Protein AF-A0A925LSZ4-F1 (afdb_monomer_lite)

Radius of gyration: 14.95 Å; chains: 1; bounding box: 28×27×45 Å

Sequence (84 aa):
MAEDWPWFLGPRHTGVSGEHELTLDWMEKTPPVLWKAPIGTGYSAPSVLGDRAVIHHREGNQEIVSCRNVGKGEEVWAYAYPTS

pLDDT: mean 93.15, std 5.51, range [61.38, 98.5]

Structure (mmCIF, N/CA/C/O backbone):
data_AF-A0A925LSZ4-F1
#
_entry.id   AF-A0A925LSZ4-F1
#
loop_
_atom_site.group_PDB
_atom_site.id
_atom_site.type_symbol
_atom_site.label_atom_id
_atom_site.label_alt_id
_atom_site.label_comp_id
_atom_site.label_asym_id
_atom_site.label_entity_id
_atom_site.label_seq_id
_atom_site.pdbx_PDB_ins_code
_atom_site.Cartn_x
_atom_site.Cartn_y
_atom_site.Cartn_z
_atom_site.occupancy
_atom_site.B_iso_or_equiv
_atom_site.auth_seq_id
_atom_site.auth_comp_id
_atom_site.auth_asym_id
_atom_site.auth_atom_id
_atom_site.pdbx_PDB_model_num
ATOM 1 N N . MET A 1 1 ? 2.346 -8.706 -17.072 1.00 61.38 1 MET A N 1
ATOM 2 C CA . MET A 1 1 ? 1.513 -8.546 -15.859 1.00 61.38 1 MET A CA 1
ATOM 3 C C . MET A 1 1 ? 2.472 -8.241 -14.723 1.00 61.38 1 MET A C 1
ATOM 5 O O . MET A 1 1 ? 3.573 -8.776 -14.772 1.00 61.38 1 MET A O 1
ATOM 9 N N . ALA A 1 2 ? 2.115 -7.332 -13.816 1.00 81.38 2 ALA A N 1
ATOM 10 C CA . ALA A 1 2 ? 2.977 -6.961 -12.692 1.00 81.38 2 ALA A CA 1
ATOM 11 C C . ALA A 1 2 ? 3.203 -8.159 -11.758 1.00 81.38 2 ALA A C 1
ATOM 13 O O . ALA A 1 2 ? 2.388 -9.085 -11.741 1.00 81.38 2 ALA A O 1
ATOM 14 N N . GLU A 1 3 ? 4.313 -8.151 -11.028 1.00 91.00 3 GLU A N 1
ATOM 15 C CA . GLU A 1 3 ? 4.625 -9.214 -10.074 1.00 91.00 3 GLU A CA 1
ATOM 16 C C . GLU A 1 3 ? 3.885 -8.993 -8.747 1.00 91.00 3 GLU A C 1
ATOM 18 O O . GLU A 1 3 ? 3.786 -7.868 -8.256 1.00 91.00 3 GLU A O 1
ATOM 23 N N . ASP A 1 4 ? 3.384 -10.072 -8.142 1.00 94.88 4 ASP A N 1
ATOM 24 C CA . ASP A 1 4 ? 2.776 -9.997 -6.816 1.00 94.88 4 ASP A CA 1
ATOM 25 C C . ASP A 1 4 ? 3.819 -9.636 -5.748 1.00 94.88 4 ASP A C 1
ATOM 27 O O . ASP A 1 4 ? 4.932 -10.169 -5.714 1.00 94.88 4 ASP A O 1
ATOM 31 N N . TRP A 1 5 ? 3.422 -8.772 -4.812 1.00 96.06 5 TRP A N 1
ATOM 32 C CA . TRP A 1 5 ? 4.267 -8.256 -3.735 1.00 96.06 5 TRP A CA 1
ATOM 33 C C . TRP A 1 5 ? 3.672 -8.529 -2.340 1.00 96.06 5 TRP A C 1
ATOM 35 O O . TRP A 1 5 ? 3.377 -7.593 -1.592 1.00 96.06 5 TRP A O 1
ATOM 45 N N . PRO A 1 6 ? 3.448 -9.799 -1.952 1.00 94.12 6 PRO A N 1
ATOM 46 C CA . PRO A 1 6 ? 2.745 -10.111 -0.706 1.00 94.12 6 PRO A CA 1
ATOM 47 C C . PRO A 1 6 ? 3.614 -9.921 0.548 1.00 94.12 6 PRO A C 1
ATOM 49 O O . PRO A 1 6 ? 3.079 -9.684 1.632 1.00 94.12 6 PRO A O 1
ATOM 52 N N . TRP A 1 7 ? 4.942 -9.995 0.412 1.00 91.62 7 TRP A N 1
ATOM 53 C CA . TRP A 1 7 ? 5.897 -9.982 1.525 1.00 91.62 7 TRP A CA 1
ATOM 54 C C . TRP A 1 7 ? 6.683 -8.671 1.611 1.00 91.62 7 TRP A C 1
ATOM 56 O O . TRP A 1 7 ? 6.877 -7.970 0.613 1.00 91.62 7 TRP A O 1
ATOM 66 N N . PHE A 1 8 ? 7.212 -8.373 2.803 1.00 91.12 8 PHE A N 1
ATOM 67 C CA . PHE A 1 8 ? 8.178 -7.289 2.973 1.00 91.12 8 PHE A CA 1
ATOM 68 C C . PHE A 1 8 ? 9.389 -7.524 2.061 1.00 91.12 8 PHE A C 1
ATOM 70 O O . PHE A 1 8 ? 9.930 -8.626 2.017 1.00 91.12 8 PHE A O 1
ATOM 77 N N . LEU A 1 9 ? 9.798 -6.485 1.324 1.00 93.31 9 LEU A N 1
ATOM 78 C CA . LEU A 1 9 ? 10.846 -6.551 0.294 1.00 93.31 9 LEU A CA 1
ATOM 79 C C . LEU A 1 9 ? 10.521 -7.464 -0.911 1.00 93.31 9 LEU A C 1
ATOM 81 O O . LEU A 1 9 ? 11.405 -7.766 -1.715 1.00 93.31 9 LEU A O 1
ATOM 85 N N . GLY A 1 10 ? 9.257 -7.843 -1.091 1.00 93.56 10 GLY A N 1
ATOM 86 C CA . GLY A 1 10 ? 8.770 -8.518 -2.293 1.00 93.56 10 GLY A CA 1
ATOM 87 C C . GLY A 1 10 ? 9.013 -10.018 -2.306 1.00 93.56 10 GLY A C 1
ATOM 88 O O . GLY A 1 10 ? 9.545 -10.565 -1.346 1.00 93.56 10 GLY A O 1
ATOM 89 N N . PRO A 1 11 ? 8.649 -10.712 -3.394 1.00 93.50 11 PRO A N 1
ATOM 90 C CA . PRO A 1 11 ? 8.666 -12.178 -3.468 1.00 93.50 11 PRO A CA 1
ATOM 91 C C . PRO A 1 11 ? 10.067 -12.788 -3.342 1.00 93.50 11 PRO A C 1
ATOM 93 O O . PRO A 1 11 ? 10.208 -13.954 -2.988 1.00 93.50 11 PRO A O 1
ATOM 96 N N . ARG A 1 12 ? 11.108 -11.990 -3.602 1.00 94.75 12 ARG A N 1
ATOM 97 C CA . ARG A 1 12 ? 12.521 -12.372 -3.456 1.00 94.75 12 ARG A CA 1
ATOM 98 C C . ARG A 1 12 ? 13.190 -11.797 -2.206 1.00 94.75 12 ARG A C 1
ATOM 100 O O . ARG A 1 12 ? 14.368 -12.055 -1.994 1.00 94.75 12 ARG A O 1
ATOM 107 N N . HIS A 1 13 ? 12.475 -11.003 -1.408 1.00 94.25 13 HIS A N 1
ATOM 108 C CA . HIS A 1 13 ? 12.983 -10.342 -0.200 1.00 94.25 13 HIS A CA 1
ATOM 109 C C . HIS A 1 13 ? 14.171 -9.387 -0.460 1.00 94.25 13 HIS A C 1
ATOM 111 O O . HIS A 1 13 ? 14.995 -9.148 0.421 1.00 94.2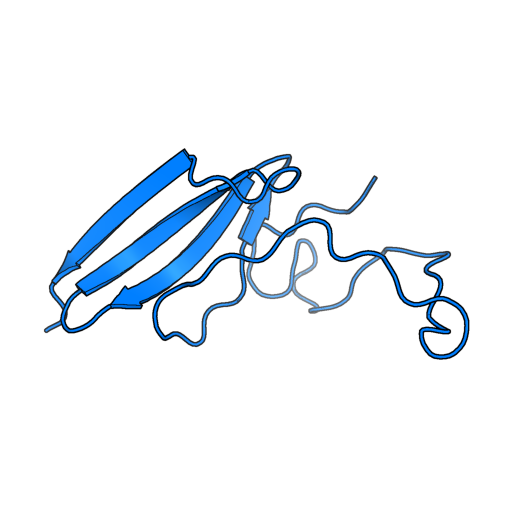5 13 HIS A O 1
ATOM 117 N N . THR A 1 14 ? 14.275 -8.831 -1.671 1.00 95.69 14 THR A N 1
ATOM 118 C CA . THR A 1 14 ? 15.376 -7.935 -2.076 1.00 95.69 14 THR A CA 1
ATOM 119 C C . THR A 1 14 ? 14.969 -6.469 -2.192 1.00 95.69 14 THR A C 1
ATOM 121 O O . THR A 1 14 ? 15.834 -5.607 -2.303 1.00 95.69 14 THR A O 1
ATOM 124 N N . GLY A 1 15 ? 13.669 -6.167 -2.204 1.00 93.62 15 GLY A N 1
ATOM 125 C CA . GLY A 1 15 ? 13.146 -4.825 -2.465 1.00 93.62 15 GLY A CA 1
ATOM 126 C C . GLY A 1 15 ? 13.259 -4.403 -3.933 1.00 93.62 15 GLY A C 1
ATOM 127 O O . GLY A 1 15 ? 13.102 -3.225 -4.234 1.00 93.62 15 GLY A O 1
ATOM 128 N N . VAL A 1 16 ? 13.542 -5.342 -4.843 1.00 93.38 16 VAL A N 1
ATOM 129 C CA . VAL A 1 16 ? 13.786 -5.065 -6.265 1.00 93.38 16 VAL A CA 1
ATOM 130 C C . VAL A 1 16 ? 12.702 -5.696 -7.129 1.00 93.38 16 VAL A C 1
ATOM 132 O O . VAL A 1 16 ? 12.441 -6.901 -7.028 1.00 93.38 16 VAL A O 1
ATOM 135 N N . SER A 1 17 ? 12.103 -4.882 -8.002 1.00 91.38 17 SER A N 1
ATOM 136 C CA . SER A 1 17 ? 11.122 -5.351 -8.982 1.00 91.38 17 SER A CA 1
ATOM 137 C C . SER A 1 17 ? 11.821 -6.038 -10.152 1.00 91.38 17 SER A C 1
ATOM 139 O O . SER A 1 17 ? 12.891 -5.607 -10.580 1.00 91.38 17 SER A O 1
ATOM 141 N N . GLY A 1 18 ? 11.214 -7.115 -10.654 1.00 91.00 18 GLY A N 1
ATOM 142 C CA . GLY A 1 18 ? 11.626 -7.784 -11.889 1.00 91.00 18 GLY A CA 1
ATOM 143 C C . GLY A 1 18 ? 10.970 -7.203 -13.146 1.00 91.00 18 GLY A C 1
ATOM 144 O O . GLY A 1 18 ? 11.126 -7.764 -14.225 1.00 91.00 18 GLY A O 1
ATOM 145 N N . GLU A 1 19 ? 10.191 -6.127 -13.025 1.00 90.12 19 GLU A N 1
ATOM 146 C CA . GLU A 1 19 ? 9.533 -5.498 -14.167 1.00 90.12 19 GLU A CA 1
ATOM 147 C C . GLU A 1 19 ? 10.545 -4.780 -15.065 1.00 90.12 19 GLU A C 1
ATOM 149 O O . GLU A 1 19 ? 11.428 -4.048 -14.614 1.00 90.12 19 GLU A O 1
ATOM 154 N N . HIS A 1 20 ? 10.381 -4.977 -16.367 1.00 88.44 20 HIS A N 1
ATOM 155 C CA . HIS A 1 20 ? 11.206 -4.373 -17.404 1.00 88.44 20 HIS A CA 1
ATOM 156 C C . HIS A 1 20 ? 10.335 -3.535 -18.344 1.00 88.44 20 HIS A C 1
ATOM 158 O O . HIS A 1 20 ? 9.109 -3.559 -18.255 1.00 88.44 20 HIS A O 1
ATOM 164 N N . GLU A 1 21 ? 10.978 -2.778 -19.237 1.00 87.00 21 GLU A N 1
ATOM 165 C CA . GLU A 1 21 ? 10.299 -1.981 -20.276 1.00 87.00 21 GLU A CA 1
ATOM 166 C C . GLU A 1 21 ? 9.355 -0.893 -19.722 1.00 87.00 21 GLU A C 1
ATOM 168 O O . GLU A 1 21 ? 8.441 -0.419 -20.397 1.00 87.00 21 GLU A O 1
ATOM 173 N N . LEU A 1 22 ? 9.603 -0.449 -18.487 1.00 85.81 22 LEU A N 1
ATOM 174 C CA . LEU A 1 22 ? 8.896 0.672 -17.878 1.00 85.81 22 LEU A CA 1
ATOM 175 C C . LEU A 1 22 ? 9.322 1.988 -18.541 1.00 85.81 22 LEU A C 1
ATOM 177 O O . LEU A 1 22 ? 10.510 2.266 -18.712 1.00 85.81 22 LEU A O 1
ATOM 181 N N . THR A 1 23 ? 8.350 2.838 -18.875 1.00 85.19 23 THR A N 1
ATOM 182 C CA . THR A 1 23 ? 8.642 4.218 -19.280 1.00 85.19 23 THR A CA 1
ATOM 183 C C . THR A 1 23 ? 9.014 5.017 -18.035 1.00 85.19 23 THR A C 1
ATOM 185 O O . THR A 1 23 ? 8.161 5.309 -17.198 1.00 85.19 23 THR A O 1
ATOM 188 N N . LEU A 1 24 ? 10.302 5.337 -17.905 1.00 84.62 24 LEU A N 1
ATOM 189 C CA . LEU A 1 24 ? 10.852 6.095 -16.775 1.00 84.62 24 LEU A CA 1
ATOM 190 C C . LEU A 1 24 ? 11.032 7.591 -17.084 1.00 84.62 24 LEU A C 1
ATOM 192 O O . LEU A 1 24 ? 11.368 8.362 -16.190 1.00 84.62 24 LEU A O 1
ATOM 196 N N . ASP A 1 25 ? 10.775 8.017 -18.325 1.00 87.31 25 ASP A N 1
ATOM 197 C CA . ASP A 1 25 ? 10.737 9.436 -18.690 1.00 87.31 25 ASP A CA 1
ATOM 198 C C . ASP A 1 25 ? 9.378 10.046 -18.335 1.00 87.31 25 ASP A C 1
ATOM 200 O O . ASP A 1 25 ? 8.457 10.146 -19.150 1.00 87.31 25 ASP A O 1
ATOM 204 N N . TRP A 1 26 ? 9.241 10.421 -17.067 1.00 89.50 26 TRP A N 1
ATOM 205 C CA . TRP A 1 26 ? 8.015 11.027 -16.554 1.00 89.50 26 TRP A CA 1
ATOM 206 C C . TRP A 1 26 ? 7.924 12.529 -16.837 1.00 89.50 26 TRP A C 1
ATOM 208 O O . TRP A 1 26 ? 6.872 13.112 -16.572 1.00 89.50 26 TRP A O 1
ATOM 218 N N . MET A 1 27 ? 8.984 13.139 -17.386 1.00 86.56 27 MET A N 1
ATOM 219 C CA . MET A 1 27 ? 8.990 14.546 -17.795 1.00 86.56 27 MET A CA 1
ATOM 220 C C . MET A 1 27 ? 8.190 14.727 -19.084 1.00 86.56 27 MET A C 1
ATOM 222 O O . MET A 1 27 ? 7.377 15.644 -19.174 1.00 86.56 27 MET A O 1
ATOM 226 N N . GLU A 1 28 ? 8.377 13.831 -20.056 1.00 86.25 28 GLU A N 1
ATOM 227 C CA . GLU A 1 28 ? 7.637 13.871 -21.322 1.00 86.25 28 GLU A CA 1
ATOM 228 C C . GLU A 1 28 ? 6.371 13.004 -21.306 1.00 86.25 28 GLU A C 1
ATOM 230 O O . GLU A 1 28 ? 5.385 13.324 -21.975 1.00 86.25 28 GLU A O 1
ATOM 235 N N . LYS A 1 29 ? 6.376 11.894 -20.553 1.00 86.56 29 LYS A N 1
ATOM 236 C CA . LYS A 1 29 ? 5.286 10.905 -20.529 1.00 86.56 29 LYS A CA 1
ATOM 237 C C . LYS A 1 29 ? 4.934 10.500 -19.104 1.00 86.56 29 LYS A C 1
ATOM 239 O O . LYS A 1 29 ? 5.188 9.378 -18.667 1.00 86.56 29 LYS A O 1
ATOM 244 N N . THR A 1 30 ? 4.317 11.422 -18.373 1.00 89.44 30 THR A N 1
ATOM 245 C CA . THR A 1 30 ? 3.806 11.137 -17.029 1.00 89.44 30 THR A CA 1
ATOM 246 C C . THR A 1 30 ? 2.739 10.031 -17.087 1.00 89.44 30 THR A C 1
ATOM 248 O O . THR A 1 30 ? 1.769 10.165 -17.842 1.00 89.44 30 THR A O 1
ATOM 251 N N . PRO A 1 31 ? 2.866 8.947 -16.299 1.00 89.69 31 PRO A N 1
ATOM 252 C CA . PRO A 1 31 ? 1.838 7.917 -16.244 1.00 89.69 31 PRO A CA 1
ATOM 253 C C . PRO A 1 31 ? 0.531 8.492 -15.675 1.00 89.69 31 PRO A C 1
ATOM 255 O O . PRO A 1 31 ? 0.564 9.291 -14.732 1.00 89.69 31 PRO A O 1
ATOM 258 N N . PRO A 1 32 ? -0.637 8.096 -16.213 1.00 91.31 32 PRO A N 1
ATOM 259 C CA . PRO A 1 32 ? -1.907 8.539 -15.668 1.00 91.31 32 PRO A CA 1
ATOM 260 C C . PRO A 1 32 ? -2.087 7.986 -14.253 1.00 91.31 32 PRO A C 1
ATOM 262 O O . PRO A 1 32 ? -1.830 6.814 -13.975 1.00 91.31 32 PRO A O 1
ATOM 265 N N . VAL A 1 33 ? -2.586 8.830 -13.357 1.00 93.50 33 VAL A N 1
ATOM 266 C CA . VAL A 1 33 ? -3.034 8.386 -12.037 1.00 93.50 33 VAL A CA 1
ATOM 267 C C . VAL A 1 33 ? -4.344 7.624 -12.220 1.00 93.50 33 VAL A C 1
ATOM 269 O O . VAL A 1 33 ? -5.347 8.226 -12.595 1.00 93.50 33 VAL A O 1
ATOM 272 N N . LEU A 1 34 ? -4.346 6.319 -11.939 1.00 94.69 34 LEU A N 1
ATOM 273 C CA . LEU A 1 34 ? -5.565 5.506 -12.020 1.00 94.69 34 LEU A CA 1
ATOM 274 C C . LEU A 1 34 ? -6.545 5.833 -10.888 1.00 94.69 34 LEU A C 1
ATOM 276 O O . LEU A 1 34 ? -7.742 5.961 -11.125 1.00 94.69 34 LEU A O 1
ATOM 280 N N . TRP A 1 35 ? -6.039 5.999 -9.666 1.00 96.62 35 TRP A N 1
ATOM 281 C CA . TRP A 1 35 ? -6.828 6.390 -8.501 1.00 96.62 35 TRP A CA 1
ATOM 282 C C . TRP A 1 35 ? -5.927 6.926 -7.383 1.00 96.62 35 TRP A C 1
ATOM 284 O O . TRP A 1 35 ? -4.717 6.697 -7.358 1.00 96.62 35 TRP A O 1
ATOM 294 N N . LYS A 1 36 ? -6.538 7.660 -6.450 1.00 95.88 36 LYS A N 1
ATOM 295 C CA . LYS A 1 36 ? -5.952 8.083 -5.173 1.00 95.88 36 LYS A CA 1
ATOM 296 C C . LYS A 1 36 ? -7.012 7.919 -4.096 1.00 95.88 36 LYS A C 1
ATOM 298 O O . LYS A 1 36 ? -8.172 8.238 -4.337 1.00 95.88 36 LYS A O 1
ATOM 303 N N . ALA A 1 37 ? -6.607 7.460 -2.921 1.00 93.56 37 ALA A N 1
ATOM 304 C CA . ALA A 1 37 ? -7.491 7.329 -1.773 1.00 93.56 37 ALA A CA 1
ATOM 305 C C . ALA A 1 37 ? -6.848 8.005 -0.555 1.00 93.56 37 ALA A C 1
ATOM 307 O O . ALA A 1 37 ? -5.650 7.809 -0.334 1.00 93.56 37 ALA A O 1
ATOM 308 N N . PRO A 1 38 ? -7.603 8.798 0.227 1.00 93.44 38 PRO 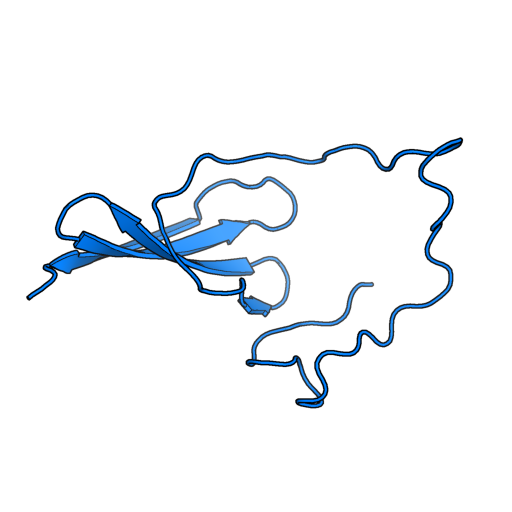A N 1
ATOM 309 C CA . PRO A 1 38 ? -7.139 9.209 1.543 1.00 93.44 38 PRO A CA 1
ATOM 310 C C . PRO A 1 38 ? -7.016 7.969 2.437 1.00 93.44 38 PRO A C 1
ATOM 312 O O . PRO A 1 38 ? -7.878 7.090 2.408 1.00 93.44 38 PRO A O 1
ATOM 315 N N . ILE A 1 39 ? -5.938 7.906 3.212 1.00 92.75 39 ILE A N 1
ATOM 316 C CA . ILE A 1 39 ? -5.709 6.889 4.241 1.00 92.75 39 ILE A CA 1
ATOM 317 C C . ILE A 1 39 ? -5.228 7.573 5.522 1.00 92.75 39 ILE A C 1
ATOM 319 O O . ILE A 1 39 ? -4.796 8.729 5.485 1.00 92.75 39 ILE A O 1
ATOM 323 N N . GLY A 1 40 ? -5.288 6.848 6.639 1.00 94.00 40 GLY A N 1
ATOM 324 C CA . GLY A 1 40 ? -4.698 7.272 7.904 1.00 94.00 40 GLY A CA 1
ATOM 325 C C . GLY A 1 40 ? -3.171 7.423 7.858 1.00 94.00 40 GLY A C 1
ATOM 326 O O . GLY A 1 40 ? -2.522 7.295 6.820 1.00 94.00 40 GLY A O 1
ATOM 327 N N . THR A 1 41 ? -2.568 7.684 9.012 1.00 95.62 41 THR A N 1
ATOM 328 C CA . THR A 1 41 ? -1.111 7.803 9.141 1.00 95.62 41 THR A CA 1
ATOM 329 C C . THR A 1 41 ? -0.458 6.428 9.256 1.00 95.62 41 THR A C 1
ATOM 331 O O . THR A 1 41 ? -1.047 5.488 9.775 1.00 95.62 41 THR A O 1
ATOM 334 N N . GLY A 1 42 ? 0.773 6.265 8.779 1.00 92.00 42 GLY A N 1
ATOM 335 C CA . GLY A 1 42 ? 1.465 4.984 8.898 1.00 92.00 42 GLY A CA 1
ATOM 336 C C . GLY A 1 42 ? 2.805 4.959 8.182 1.00 92.00 42 GLY A C 1
ATOM 337 O O . GLY A 1 42 ? 3.130 5.856 7.408 1.00 92.00 42 GLY A O 1
ATOM 338 N N . TYR A 1 43 ? 3.573 3.905 8.451 1.00 89.06 43 TYR A N 1
ATOM 339 C CA . TYR A 1 43 ? 4.885 3.648 7.845 1.00 89.06 43 TYR A CA 1
ATOM 340 C C . TYR A 1 43 ? 4.911 2.335 7.050 1.00 89.06 43 TYR A C 1
ATOM 342 O O . TYR A 1 43 ? 5.976 1.896 6.619 1.00 89.06 43 TYR A O 1
ATOM 350 N N . SER A 1 44 ?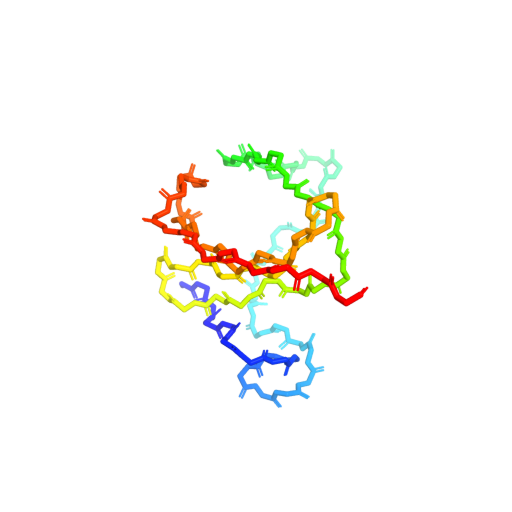 3.760 1.669 6.900 1.00 88.44 44 SER A N 1
ATOM 351 C CA . SER A 1 44 ? 3.689 0.384 6.210 1.00 88.44 44 SER A CA 1
ATOM 352 C C . SER A 1 44 ? 3.748 0.571 4.694 1.00 88.44 44 SER A C 1
ATOM 354 O O . SER A 1 44 ? 3.179 1.512 4.137 1.00 88.44 44 SER A O 1
ATOM 356 N N . ALA A 1 45 ? 4.444 -0.346 4.025 1.00 91.44 45 ALA A N 1
ATOM 357 C CA . ALA A 1 45 ? 4.296 -0.527 2.590 1.00 91.44 45 ALA A CA 1
ATOM 358 C C . ALA A 1 45 ? 3.041 -1.378 2.313 1.00 91.44 45 ALA A C 1
ATOM 360 O O . ALA A 1 45 ? 2.723 -2.255 3.122 1.00 91.44 45 ALA A O 1
ATOM 361 N N . PRO A 1 46 ? 2.338 -1.162 1.187 1.00 93.81 46 PRO A N 1
ATOM 362 C CA . PRO A 1 46 ? 1.250 -2.041 0.775 1.00 93.81 46 PRO A CA 1
ATOM 363 C C . PRO A 1 46 ? 1.769 -3.448 0.443 1.00 93.81 46 PRO A C 1
ATOM 365 O O . PRO A 1 46 ? 2.808 -3.590 -0.202 1.00 93.81 46 PRO A O 1
ATOM 368 N N . SER A 1 47 ? 1.001 -4.475 0.808 1.00 96.44 47 SER A N 1
ATOM 369 C CA . SER A 1 47 ? 1.163 -5.846 0.304 1.00 96.44 47 SER A CA 1
ATOM 370 C C . SER A 1 47 ? 0.165 -6.095 -0.821 1.00 96.44 47 SER A C 1
ATOM 372 O O . SER A 1 47 ? -1.030 -5.853 -0.642 1.00 96.44 47 SER A O 1
ATOM 374 N N . VAL A 1 48 ? 0.625 -6.595 -1.968 1.00 96.62 48 VAL A N 1
ATOM 375 C CA . VAL A 1 48 ? -0.217 -6.802 -3.159 1.00 96.62 48 VAL A CA 1
ATOM 376 C C . VAL A 1 48 ? -0.225 -8.270 -3.571 1.00 96.62 48 VAL A C 1
ATOM 378 O O . VAL A 1 48 ? 0.832 -8.884 -3.690 1.00 96.62 48 VAL A O 1
ATOM 381 N N . LEU A 1 49 ? -1.415 -8.827 -3.795 1.00 96.06 49 LEU A N 1
ATOM 382 C CA . LEU A 1 49 ? -1.608 -10.171 -4.340 1.00 96.06 49 LEU A CA 1
ATOM 383 C C . LEU A 1 49 ? -2.823 -10.165 -5.274 1.00 96.06 49 LEU A C 1
ATOM 385 O O . LEU A 1 49 ? -3.955 -9.941 -4.830 1.00 96.06 49 LEU A O 1
ATOM 389 N N . GLY A 1 50 ? -2.597 -10.401 -6.564 1.00 95.25 50 GLY A N 1
ATOM 390 C CA . GLY A 1 50 ? -3.630 -10.336 -7.590 1.00 95.25 50 GLY A CA 1
ATOM 391 C C . GLY A 1 50 ? -4.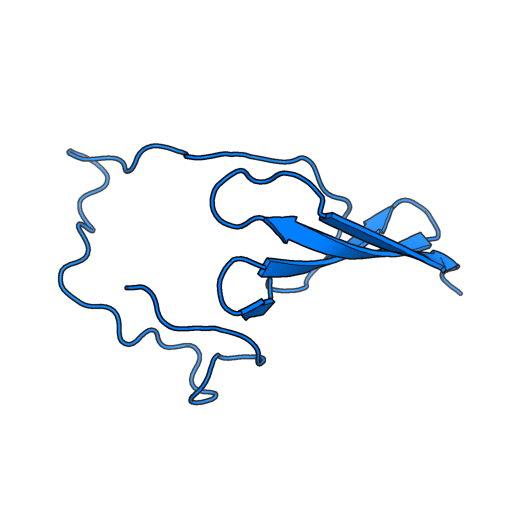281 -8.953 -7.658 1.00 95.25 50 GLY A C 1
ATOM 392 O O . GLY A 1 50 ? -3.630 -7.950 -7.936 1.00 95.25 50 GLY A O 1
ATOM 393 N N . ASP A 1 51 ? -5.590 -8.887 -7.406 1.00 96.38 51 ASP A N 1
ATOM 394 C CA . ASP A 1 51 ? -6.369 -7.644 -7.446 1.00 96.38 51 ASP A CA 1
ATOM 395 C C . ASP A 1 51 ? -6.560 -6.992 -6.064 1.00 96.38 51 ASP A C 1
ATOM 397 O O . ASP A 1 51 ? -7.401 -6.099 -5.914 1.00 96.38 51 ASP A O 1
ATOM 401 N N . ARG A 1 52 ? -5.803 -7.428 -5.048 1.00 97.56 52 ARG A N 1
ATOM 402 C CA . ARG A 1 52 ? -5.904 -6.963 -3.657 1.00 97.56 52 ARG A CA 1
ATOM 403 C C . ARG A 1 52 ? -4.632 -6.248 -3.217 1.00 97.56 52 ARG A C 1
ATOM 405 O O . ARG A 1 52 ? -3.544 -6.800 -3.332 1.00 97.56 52 ARG A O 1
ATOM 412 N N . ALA A 1 53 ? -4.790 -5.051 -2.659 1.00 96.88 53 ALA A N 1
ATOM 413 C CA . ALA A 1 53 ? -3.746 -4.311 -1.956 1.00 96.88 53 ALA A CA 1
ATOM 414 C C . ALA A 1 53 ? -4.143 -4.141 -0.488 1.00 96.88 53 ALA A C 1
ATOM 416 O O . ALA A 1 53 ? -5.170 -3.527 -0.205 1.00 96.88 53 ALA A O 1
ATOM 417 N N . VAL A 1 54 ? -3.340 -4.670 0.433 1.00 97.31 54 VAL A N 1
ATOM 418 C CA . VAL A 1 54 ? -3.556 -4.588 1.883 1.00 97.31 54 VAL A CA 1
ATOM 419 C C . VAL A 1 54 ? -2.588 -3.580 2.488 1.00 97.31 54 VAL A C 1
ATOM 421 O O . VAL A 1 54 ? -1.397 -3.606 2.184 1.00 97.31 54 VAL A O 1
ATOM 424 N N . ILE A 1 55 ? -3.094 -2.687 3.336 1.00 96.50 55 ILE A N 1
ATOM 425 C CA . ILE A 1 55 ? -2.333 -1.601 3.964 1.00 96.50 55 ILE A CA 1
ATOM 426 C C . ILE A 1 55 ? -2.651 -1.575 5.456 1.00 96.50 55 ILE A C 1
ATOM 428 O O . ILE A 1 55 ? -3.807 -1.714 5.852 1.00 96.50 55 ILE A O 1
ATOM 432 N N . HIS A 1 56 ? -1.626 -1.354 6.278 1.00 96.94 56 HIS A N 1
ATOM 433 C CA . HIS A 1 56 ? -1.786 -1.067 7.700 1.00 96.94 56 HIS A CA 1
ATOM 434 C C . HIS A 1 56 ? -1.580 0.430 7.965 1.00 96.94 56 HIS A C 1
ATOM 436 O O . HIS A 1 56 ? -0.513 0.979 7.674 1.00 96.94 56 HIS A O 1
ATOM 442 N N . HIS A 1 57 ? -2.582 1.098 8.516 1.00 96.81 57 HIS A N 1
ATOM 443 C CA . HIS A 1 57 ? -2.549 2.523 8.832 1.00 96.81 57 HIS A CA 1
ATOM 444 C C . HIS A 1 57 ? -3.280 2.797 10.143 1.00 96.81 57 HIS A C 1
ATOM 446 O O . HIS A 1 57 ? -3.956 1.934 10.683 1.00 96.81 57 HIS A O 1
ATOM 452 N N . ARG A 1 58 ? -3.170 4.022 10.643 1.00 96.88 58 ARG A N 1
ATOM 453 C CA . ARG A 1 58 ? -3.739 4.458 11.908 1.00 96.88 58 ARG A CA 1
ATOM 454 C C . ARG A 1 58 ? -4.627 5.673 11.709 1.00 96.88 58 ARG A C 1
ATOM 456 O O . ARG A 1 58 ? -4.258 6.622 11.019 1.00 96.88 58 ARG A O 1
ATOM 463 N N . GLU A 1 59 ? -5.772 5.680 12.372 1.00 96.44 59 GLU A N 1
ATOM 464 C CA . GLU A 1 59 ? -6.647 6.846 12.469 1.00 96.44 59 GLU A CA 1
ATOM 465 C C . GLU A 1 59 ? -6.964 7.113 13.942 1.00 96.44 59 GLU A C 1
ATOM 467 O O . GLU A 1 59 ? -7.582 6.302 14.629 1.00 96.44 59 GLU A O 1
ATOM 472 N N . GLY A 1 60 ? -6.480 8.243 14.467 1.00 95.25 60 GLY A N 1
ATOM 473 C CA . GLY A 1 60 ? -6.616 8.571 15.888 1.00 95.25 60 GLY A CA 1
ATOM 474 C C . GLY A 1 60 ? -6.004 7.497 16.795 1.00 95.25 60 GLY A C 1
ATOM 475 O O . GLY A 1 60 ? -4.790 7.292 16.787 1.00 95.25 60 GLY A O 1
ATOM 476 N N . ASN A 1 61 ? -6.849 6.816 17.574 1.00 96.19 61 ASN A N 1
ATOM 477 C CA . ASN A 1 61 ? -6.466 5.736 18.494 1.00 96.19 61 ASN A CA 1
ATOM 478 C C . ASN A 1 61 ? -6.847 4.345 17.964 1.00 96.19 61 ASN A C 1
ATOM 480 O O . ASN A 1 61 ? -7.120 3.440 18.752 1.00 96.19 61 ASN A O 1
ATOM 484 N N . GLN A 1 62 ? -6.919 4.177 16.642 1.00 97.56 62 GLN A N 1
ATOM 485 C CA . GLN A 1 62 ? -7.204 2.892 16.011 1.00 97.56 62 GLN A CA 1
ATOM 486 C C . GLN A 1 62 ? -6.126 2.537 14.994 1.00 97.56 62 GLN A C 1
ATOM 488 O O . GLN A 1 62 ? -5.858 3.318 14.084 1.00 97.56 62 GLN A O 1
ATOM 493 N N . GLU A 1 63 ? -5.550 1.349 15.138 1.00 97.44 63 GLU A N 1
ATOM 494 C CA . GLU A 1 63 ? -4.804 0.688 14.072 1.00 97.44 63 GLU A CA 1
ATOM 495 C C . GLU A 1 63 ? -5.807 -0.012 13.146 1.00 97.44 63 GLU A C 1
ATOM 497 O O . GLU A 1 63 ? -6.781 -0.620 13.598 1.00 97.44 63 GLU A O 1
ATOM 502 N N . ILE A 1 64 ? -5.590 0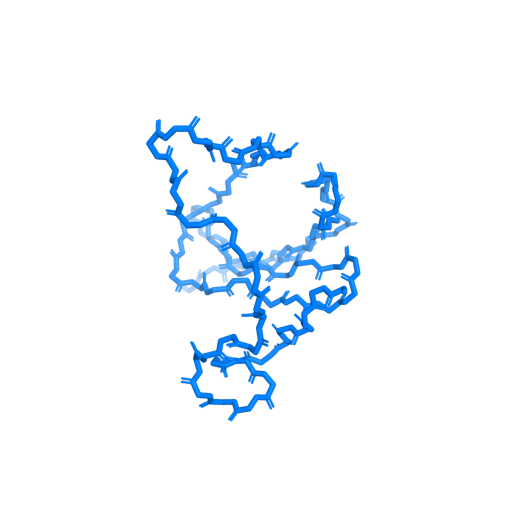.099 11.841 1.00 98.00 64 ILE A N 1
ATOM 503 C CA . ILE A 1 64 ? -6.500 -0.343 10.788 1.00 98.00 64 ILE A CA 1
ATOM 504 C C . ILE A 1 64 ? -5.701 -1.144 9.765 1.00 98.00 64 ILE A C 1
ATOM 506 O O . ILE A 1 64 ? -4.729 -0.658 9.190 1.00 98.00 64 ILE A O 1
ATOM 510 N N . VAL A 1 65 ? -6.146 -2.367 9.494 1.00 97.88 65 VAL A N 1
ATOM 511 C CA . VAL A 1 65 ? -5.735 -3.136 8.317 1.00 97.88 65 VAL A CA 1
ATOM 512 C C . VAL A 1 65 ? -6.863 -3.034 7.302 1.00 97.88 65 VAL A C 1
ATOM 514 O O . VAL A 1 65 ? -7.964 -3.521 7.556 1.00 97.88 65 VAL A O 1
ATOM 517 N N . SER A 1 66 ? -6.612 -2.399 6.163 1.00 97.62 66 SER A N 1
ATOM 518 C CA . SER A 1 66 ? -7.594 -2.239 5.090 1.00 97.62 66 SER A CA 1
ATOM 519 C C . SER A 1 66 ? -7.122 -2.901 3.804 1.00 97.62 66 SER A C 1
ATOM 521 O O . SER A 1 66 ? -5.926 -3.017 3.541 1.00 97.62 66 SER A O 1
ATOM 523 N N . CYS A 1 67 ? -8.073 -3.360 2.997 1.00 98.12 67 CYS A N 1
ATOM 524 C CA . CYS A 1 67 ? -7.827 -3.956 1.695 1.00 98.12 67 CYS A CA 1
ATOM 525 C C . CYS A 1 67 ? -8.572 -3.191 0.616 1.00 98.12 67 CYS A C 1
ATOM 527 O O . CYS A 1 67 ? -9.763 -2.917 0.746 1.00 98.12 67 CYS A O 1
ATOM 529 N N . ARG A 1 68 ? -7.889 -2.915 -0.492 1.00 97.75 68 ARG A N 1
ATOM 530 C CA . ARG A 1 68 ? -8.428 -2.208 -1.653 1.00 97.75 68 ARG A CA 1
ATOM 531 C C . ARG A 1 68 ? -8.283 -3.024 -2.926 1.00 97.75 68 ARG A C 1
ATOM 533 O O . ARG A 1 68 ? -7.387 -3.859 -3.044 1.00 97.75 68 ARG A O 1
ATOM 540 N N . ASN A 1 69 ? -9.159 -2.769 -3.890 1.00 97.50 69 ASN A N 1
ATOM 541 C CA . ASN A 1 69 ? -9.007 -3.288 -5.241 1.00 97.50 69 ASN A CA 1
ATOM 542 C C . ASN A 1 69 ? -7.903 -2.512 -5.981 1.00 97.50 69 ASN A C 1
ATOM 544 O O . ASN A 1 69 ? -7.983 -1.290 -6.082 1.00 97.50 69 ASN A O 1
ATOM 548 N N . VAL A 1 70 ? -6.907 -3.201 -6.543 1.00 95.69 70 VAL A N 1
ATOM 549 C CA . VAL A 1 70 ? -5.752 -2.556 -7.209 1.00 95.69 70 VAL A CA 1
ATOM 550 C C . VAL A 1 70 ? -6.152 -1.769 -8.463 1.00 95.69 70 VAL A C 1
ATOM 552 O O . VAL A 1 70 ? -5.549 -0.743 -8.763 1.00 95.69 70 VAL A O 1
ATOM 555 N N . GLY A 1 71 ? -7.172 -2.213 -9.201 1.00 94.81 71 GLY A N 1
ATOM 556 C CA . GLY A 1 71 ? -7.594 -1.559 -10.441 1.00 94.81 71 GLY A CA 1
ATOM 557 C C . GLY A 1 71 ? -8.406 -0.282 -10.217 1.00 94.81 71 GLY A C 1
ATOM 558 O O . GLY A 1 71 ? -8.295 0.656 -11.002 1.00 94.81 71 GLY A O 1
ATOM 559 N N . LYS A 1 72 ? -9.214 -0.239 -9.150 1.00 95.25 72 LYS A N 1
ATOM 560 C CA . LYS A 1 72 ? -10.172 0.853 -8.897 1.00 95.25 72 LYS A CA 1
ATOM 561 C C . LYS A 1 72 ? -9.866 1.712 -7.668 1.00 95.25 72 LYS A C 1
ATOM 563 O O . LYS A 1 72 ? -10.391 2.813 -7.558 1.00 95.25 72 LYS A O 1
ATOM 568 N N . GLY A 1 73 ? -9.078 1.207 -6.723 1.00 95.62 73 GLY A N 1
ATOM 569 C CA . GLY A 1 73 ? -8.802 1.869 -5.443 1.00 95.62 73 GLY A CA 1
ATOM 570 C C . GLY A 1 73 ? -9.933 1.783 -4.413 1.00 95.62 73 GLY A C 1
ATOM 571 O O . GLY A 1 73 ? -9.795 2.308 -3.307 1.00 95.62 73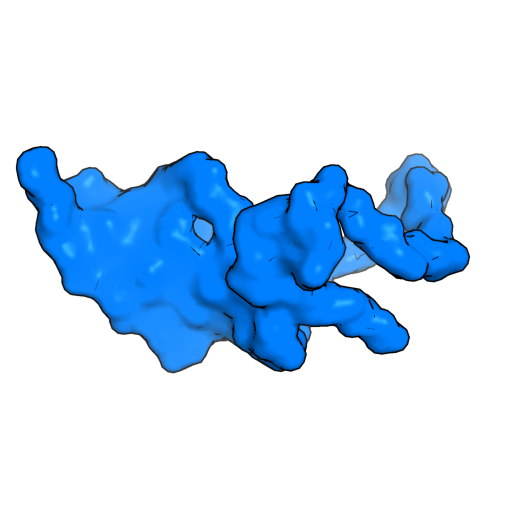 GLY A O 1
ATOM 572 N N . GLU A 1 74 ? -11.040 1.120 -4.749 1.00 96.81 74 GLU A N 1
ATOM 573 C CA . GLU A 1 74 ? -12.191 0.910 -3.866 1.00 96.81 74 GLU A CA 1
ATOM 574 C C . GLU A 1 74 ? -11.808 0.031 -2.671 1.00 96.81 74 GLU A C 1
ATOM 576 O O . GLU A 1 74 ? -11.083 -0.954 -2.826 1.00 96.81 74 GLU A O 1
ATOM 581 N N . GLU A 1 75 ? -12.294 0.379 -1.479 1.00 97.12 75 GLU A N 1
ATOM 582 C CA . GLU A 1 75 ? -12.133 -0.460 -0.292 1.00 97.12 75 GLU A CA 1
ATOM 583 C C . GLU A 1 75 ? -12.996 -1.720 -0.411 1.00 97.12 75 GLU A C 1
ATOM 585 O O . GLU A 1 75 ? -14.177 -1.654 -0.743 1.00 97.12 75 GLU A O 1
ATOM 590 N N . VAL A 1 76 ? -12.381 -2.873 -0.159 1.00 98.19 76 VAL A N 1
ATOM 591 C CA . VAL A 1 76 ? -13.024 -4.191 -0.167 1.00 98.19 76 VAL A CA 1
ATOM 592 C C . VAL A 1 76 ? -13.421 -4.585 1.254 1.00 98.19 76 VAL A C 1
ATOM 594 O O . VAL A 1 76 ? -14.510 -5.109 1.468 1.00 98.19 76 VAL A O 1
ATOM 597 N N . TRP A 1 77 ? -12.532 -4.352 2.219 1.00 98.50 77 TRP A N 1
ATOM 598 C CA . TRP A 1 77 ? -12.778 -4.573 3.642 1.00 98.50 77 TRP A CA 1
ATOM 599 C C . TRP A 1 77 ? -11.787 -3.771 4.488 1.00 98.50 77 TRP A C 1
ATOM 601 O O . TRP A 1 77 ? -10.707 -3.410 4.016 1.00 98.50 77 TRP A O 1
ATOM 611 N N . ALA A 1 78 ? -12.132 -3.563 5.757 1.00 97.94 78 ALA A N 1
ATOM 612 C CA . ALA A 1 78 ? -11.241 -3.017 6.770 1.00 97.94 78 ALA A CA 1
ATOM 613 C C . ALA A 1 78 ? -11.477 -3.704 8.119 1.00 97.94 78 ALA A C 1
ATOM 615 O O . ALA A 1 78 ? -12.595 -4.100 8.450 1.00 97.94 78 ALA A O 1
ATOM 616 N N . TYR A 1 79 ? -10.409 -3.840 8.896 1.00 98.38 79 TYR A N 1
ATOM 617 C CA . TYR A 1 79 ? -10.436 -4.313 10.271 1.00 98.38 79 TYR A CA 1
ATOM 618 C C . TYR A 1 79 ? -9.700 -3.310 11.154 1.00 98.38 79 TYR A C 1
ATOM 620 O O . TYR A 1 79 ? -8.536 -3.009 10.898 1.00 98.38 79 TYR A O 1
ATOM 628 N N . ALA A 1 80 ? -10.372 -2.806 12.188 1.00 97.94 80 ALA A N 1
ATOM 629 C CA . ALA A 1 80 ? -9.845 -1.781 13.082 1.00 97.94 80 ALA A CA 1
ATOM 630 C C . ALA A 1 80 ? -9.767 -2.289 14.525 1.00 97.94 80 ALA A C 1
ATOM 632 O O . ALA A 1 80 ? -10.683 -2.964 15.000 1.00 97.94 80 ALA A O 1
ATOM 633 N N . TYR A 1 81 ? -8.704 -1.924 15.240 1.00 97.44 81 TYR A N 1
ATOM 634 C CA . TYR A 1 81 ? -8.521 -2.243 16.655 1.00 97.44 81 TYR A CA 1
ATOM 635 C C . TYR A 1 81 ? -7.870 -1.080 17.424 1.00 97.44 81 TYR A C 1
ATOM 637 O O . TYR A 1 81 ? -7.136 -0.291 16.831 1.00 97.44 81 TYR A O 1
ATOM 645 N N . PRO A 1 82 ? -8.148 -0.924 18.735 1.00 97.12 82 PRO A N 1
ATOM 646 C CA . PRO A 1 82 ? -7.608 0.185 19.518 1.00 97.12 82 PRO A CA 1
ATOM 647 C C . PRO A 1 82 ? -6.084 0.145 19.642 1.00 97.12 82 PRO A C 1
ATOM 649 O O . PRO A 1 82 ? -5.484 -0.924 19.758 1.00 97.12 82 PRO A O 1
ATOM 652 N N . THR A 1 83 ? -5.476 1.325 19.694 1.00 88.06 83 THR A N 1
ATOM 653 C CA . THR A 1 83 ? -4.068 1.513 20.054 1.00 88.06 83 THR A CA 1
ATOM 654 C C . THR A 1 83 ? -3.936 1.567 21.574 1.00 88.06 83 THR A C 1
ATOM 656 O O . THR A 1 83 ? -4.794 2.167 22.226 1.00 88.06 83 THR A O 1
ATOM 659 N N . SER A 1 84 ? -2.868 0.989 22.122 1.00 77.62 84 SER A N 1
ATOM 660 C CA . SER A 1 84 ? -2.540 1.063 23.554 1.00 77.62 84 SER A CA 1
ATOM 661 C C . SER A 1 84 ? -2.220 2.476 24.037 1.00 77.62 84 SER A C 1
ATOM 663 O O . SER A 1 84 ? -1.720 3.282 23.216 1.00 77.62 84 SER A O 1
#

Secondary structure (DSSP, 8-state):
-PPPB-STTTTTTSS-----S----TTTSPPP--------B--PPPEEETTEEEEEEEETTEEEEEEEETTT--EEEEEEEE--

Foldseek 3Di:
DFAFAQDCLRPVVPVDGPDPPDDPPCVVPNDDDQDDDDDAADDDDWGGDDQKTWDWHDDDQKIKIWIAGNRRRHTPDMDIDGHD